Protein AF-A0A3C0X0M6-F1 (afdb_monomer)

Structure (mmCIF, N/CA/C/O backbone):
data_AF-A0A3C0X0M6-F1
#
_entry.id   AF-A0A3C0X0M6-F1
#
loop_
_atom_site.group_PDB
_atom_site.id
_atom_site.type_symbol
_atom_site.label_atom_id
_atom_site.label_alt_id
_atom_site.label_comp_id
_atom_site.label_asym_id
_atom_site.label_entity_id
_atom_site.label_seq_id
_atom_site.pdbx_PDB_ins_code
_atom_site.Cartn_x
_atom_site.Cartn_y
_atom_site.Cartn_z
_atom_site.occupancy
_atom_site.B_iso_or_equiv
_atom_site.auth_seq_id
_atom_site.auth_comp_id
_atom_site.auth_asym_id
_atom_site.auth_atom_id
_atom_site.pdbx_PDB_model_num
ATOM 1 N N . ASN A 1 1 ? 15.407 8.812 0.229 1.00 72.88 1 ASN A N 1
ATOM 2 C CA . ASN A 1 1 ? 14.890 10.163 -0.102 1.00 72.88 1 ASN A CA 1
ATOM 3 C C . ASN A 1 1 ? 13.885 9.995 -1.241 1.00 72.88 1 ASN A C 1
ATOM 5 O O . ASN A 1 1 ? 14.225 9.315 -2.196 1.00 72.88 1 ASN A O 1
ATOM 9 N N . THR A 1 2 ? 12.664 10.536 -1.151 1.00 74.12 2 THR A N 1
ATOM 10 C CA . THR A 1 2 ? 11.621 10.383 -2.191 1.00 74.12 2 THR A CA 1
ATOM 11 C C . THR A 1 2 ? 12.062 10.905 -3.561 1.00 74.12 2 THR A C 1
ATOM 13 O O . THR A 1 2 ? 11.792 10.258 -4.565 1.00 74.12 2 THR A O 1
ATOM 16 N N . ALA A 1 3 ? 12.787 12.026 -3.618 1.00 79.31 3 ALA A N 1
ATOM 17 C CA . ALA A 1 3 ? 13.284 12.573 -4.883 1.00 79.31 3 ALA A CA 1
ATOM 18 C C . ALA A 1 3 ? 14.328 11.650 -5.530 1.00 79.31 3 ALA A C 1
ATOM 20 O O . ALA A 1 3 ? 14.278 11.387 -6.725 1.00 79.31 3 ALA A O 1
ATOM 21 N N . ASP A 1 4 ? 15.229 11.099 -4.717 1.00 85.12 4 ASP A N 1
ATOM 22 C CA . ASP A 1 4 ? 16.199 10.091 -5.151 1.00 85.12 4 ASP A CA 1
ATOM 23 C C . ASP A 1 4 ? 15.507 8.799 -5.619 1.00 85.12 4 ASP A C 1
ATOM 25 O O . ASP A 1 4 ? 15.864 8.231 -6.653 1.00 85.12 4 ASP A O 1
ATOM 29 N N . PHE A 1 5 ? 14.440 8.386 -4.918 1.00 84.56 5 PHE A N 1
ATOM 30 C CA . PHE A 1 5 ? 13.612 7.263 -5.343 1.00 84.56 5 PHE A CA 1
ATOM 31 C C . PHE A 1 5 ? 13.073 7.481 -6.763 1.00 84.56 5 PHE A C 1
ATOM 33 O O . PHE A 1 5 ? 13.372 6.692 -7.662 1.00 84.56 5 PHE A O 1
ATOM 40 N N . LEU A 1 6 ? 12.351 8.589 -6.961 1.00 84.50 6 LEU A N 1
ATOM 41 C CA . LEU A 1 6 ? 11.717 8.959 -8.228 1.00 84.50 6 LEU A CA 1
ATOM 42 C C . LEU A 1 6 ? 12.731 9.081 -9.373 1.00 84.50 6 LEU A C 1
ATOM 44 O O . LEU A 1 6 ? 12.513 8.518 -10.444 1.00 84.50 6 LEU A O 1
ATOM 48 N N . ASN A 1 7 ? 13.867 9.740 -9.133 1.00 86.06 7 ASN A N 1
ATOM 49 C CA . ASN A 1 7 ? 14.910 9.921 -10.145 1.00 86.06 7 ASN A CA 1
ATOM 50 C C . ASN A 1 7 ? 15.568 8.593 -10.557 1.00 86.06 7 ASN A C 1
ATOM 52 O O . ASN A 1 7 ? 15.961 8.428 -11.710 1.00 86.06 7 ASN A O 1
ATOM 56 N N . GLY A 1 8 ? 15.675 7.632 -9.634 1.00 88.50 8 GLY A N 1
ATOM 57 C CA . GLY A 1 8 ? 16.316 6.341 -9.891 1.00 88.50 8 GLY A CA 1
ATOM 58 C C . GLY A 1 8 ? 15.400 5.243 -10.443 1.00 88.50 8 GLY A C 1
ATOM 59 O O . GLY A 1 8 ? 15.879 4.129 -10.646 1.00 88.50 8 GLY A O 1
ATOM 60 N N . ILE A 1 9 ? 14.098 5.480 -10.666 1.00 90.25 9 ILE A N 1
ATOM 61 C CA . ILE A 1 9 ? 13.152 4.417 -11.083 1.00 90.25 9 ILE A CA 1
ATOM 62 C C . ILE A 1 9 ? 13.597 3.712 -12.375 1.00 90.25 9 ILE A C 1
ATOM 64 O O . ILE A 1 9 ? 13.421 2.503 -12.510 1.00 90.25 9 ILE A O 1
ATOM 68 N N . HIS A 1 10 ? 14.207 4.434 -13.315 1.00 89.00 10 HIS A N 1
ATOM 69 C CA . HIS A 1 10 ? 14.589 3.882 -14.618 1.00 89.00 10 HIS A CA 1
ATOM 70 C C . HIS A 1 10 ? 15.896 3.076 -14.611 1.00 89.00 10 HIS A C 1
ATOM 72 O O . HIS A 1 10 ? 16.124 2.310 -15.544 1.00 89.00 10 HIS A O 1
ATOM 78 N N . SER A 1 11 ? 16.730 3.203 -13.574 1.00 89.31 11 SER A N 1
ATOM 79 C CA . SER A 1 11 ? 18.080 2.616 -13.538 1.00 89.31 11 SER A CA 1
ATOM 80 C C . SER A 1 11 ? 18.352 1.695 -12.346 1.00 89.31 11 SER A C 1
ATOM 82 O O . SER A 1 11 ? 19.282 0.895 -12.413 1.00 89.31 11 SER A O 1
ATOM 84 N N . ARG A 1 12 ? 17.547 1.752 -11.276 1.00 92.31 12 ARG A N 1
ATOM 85 C CA . ARG A 1 12 ? 17.742 0.910 -10.080 1.00 92.31 12 ARG A CA 1
ATOM 86 C C . ARG A 1 12 ? 17.414 -0.579 -10.311 1.00 92.31 12 ARG A C 1
ATOM 88 O O . ARG A 1 12 ? 16.666 -0.866 -11.253 1.00 92.31 12 ARG A O 1
ATOM 95 N N . PRO A 1 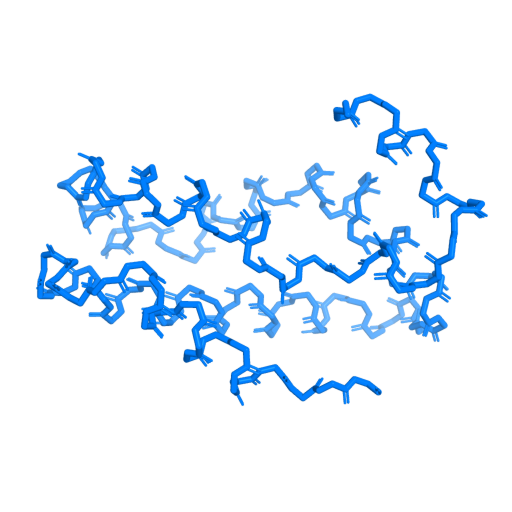13 ? 17.911 -1.510 -9.472 1.00 92.31 13 PRO A N 1
ATOM 96 C CA . PRO A 1 13 ? 17.535 -2.930 -9.501 1.00 92.31 13 PRO A CA 1
ATOM 97 C C . PRO A 1 13 ? 16.018 -3.159 -9.381 1.00 92.31 13 PRO A C 1
ATOM 99 O O . PRO A 1 13 ? 15.311 -2.349 -8.779 1.00 92.31 13 PRO A O 1
ATOM 102 N N . LEU A 1 14 ? 15.502 -4.253 -9.954 1.00 88.94 14 LEU A N 1
ATOM 103 C CA . LEU A 1 14 ? 14.057 -4.545 -9.944 1.00 88.94 14 LEU A CA 1
ATOM 104 C C . LEU A 1 14 ? 13.535 -4.815 -8.530 1.00 88.94 14 LEU A C 1
ATOM 106 O O . LEU A 1 14 ? 12.406 -4.456 -8.201 1.00 88.94 14 LEU A O 1
ATOM 110 N N . GLU A 1 15 ? 14.371 -5.401 -7.682 1.00 87.31 15 GLU A N 1
ATOM 111 C CA . GLU A 1 15 ? 14.069 -5.730 -6.291 1.00 87.31 15 GLU A CA 1
ATOM 112 C C . GLU A 1 15 ? 13.774 -4.464 -5.475 1.00 87.31 15 GLU A C 1
ATOM 114 O O . GLU A 1 15 ? 12.921 -4.477 -4.591 1.00 87.31 15 GLU A O 1
ATOM 119 N N . GLU A 1 16 ? 14.419 -3.347 -5.824 1.00 87.19 16 GLU A N 1
ATOM 120 C CA . GLU A 1 16 ? 14.190 -2.038 -5.205 1.00 87.19 16 GLU A CA 1
ATOM 121 C C . GLU A 1 16 ? 12.938 -1.319 -5.733 1.00 87.19 16 GLU A C 1
ATOM 123 O O . GLU A 1 16 ? 12.547 -0.284 -5.191 1.00 87.19 16 GLU A O 1
ATOM 128 N N . LEU A 1 17 ? 12.311 -1.826 -6.800 1.00 88.81 17 LEU A N 1
ATOM 129 C CA . LEU A 1 17 ? 11.056 -1.295 -7.345 1.00 88.81 17 LEU A CA 1
ATOM 130 C C . LEU A 1 17 ? 9.823 -2.001 -6.773 1.00 88.81 17 LEU A C 1
ATOM 132 O O . LEU A 1 17 ? 8.692 -1.611 -7.073 1.00 88.81 17 LEU A O 1
ATOM 136 N N . TYR A 1 18 ? 10.018 -3.032 -5.950 1.00 86.44 18 TYR A N 1
ATOM 137 C CA . TYR A 1 18 ? 8.924 -3.716 -5.282 1.00 86.44 18 TYR A CA 1
ATOM 138 C C . TYR A 1 18 ? 8.429 -2.879 -4.094 1.00 86.44 18 TYR A C 1
ATOM 140 O O . TYR A 1 18 ? 9.116 -2.731 -3.090 1.00 86.44 18 TYR A O 1
ATOM 148 N N . LEU A 1 19 ? 7.222 -2.317 -4.215 1.00 84.50 19 LEU A N 1
ATOM 149 C CA . LEU A 1 19 ? 6.666 -1.375 -3.230 1.00 84.50 19 LEU A CA 1
ATOM 150 C C . LEU A 1 19 ? 5.876 -2.045 -2.097 1.00 84.50 19 LEU A C 1
ATOM 152 O O . LEU A 1 19 ? 5.570 -1.406 -1.093 1.00 84.50 19 LEU A O 1
ATOM 156 N N . VAL A 1 20 ? 5.520 -3.324 -2.240 1.00 86.69 20 VAL A N 1
ATOM 157 C CA . VAL A 1 20 ? 4.721 -4.067 -1.248 1.00 86.69 20 VAL A CA 1
ATOM 158 C C . VAL A 1 20 ? 5.643 -4.643 -0.170 1.00 86.69 20 VAL A C 1
ATOM 160 O O . VAL A 1 20 ? 5.740 -5.856 0.034 1.00 86.69 20 VAL A O 1
ATOM 163 N N . THR A 1 21 ? 6.366 -3.756 0.511 1.00 87.44 21 THR A N 1
ATOM 164 C CA . THR A 1 21 ? 7.319 -4.106 1.569 1.00 87.44 21 THR A CA 1
ATOM 165 C C . THR A 1 21 ? 6.963 -3.419 2.886 1.00 87.44 21 THR A C 1
ATOM 167 O O . THR A 1 21 ? 6.262 -2.400 2.887 1.00 87.44 21 THR A O 1
ATOM 170 N N . PRO A 1 22 ? 7.425 -3.951 4.033 1.00 88.44 22 PRO A N 1
ATOM 171 C CA . PRO A 1 22 ? 7.188 -3.322 5.327 1.00 88.44 22 PRO A CA 1
ATOM 172 C C . PRO A 1 22 ? 7.655 -1.863 5.394 1.00 88.44 22 PRO A C 1
ATOM 174 O O . PRO A 1 22 ? 6.989 -1.048 6.028 1.00 88.44 22 PRO A O 1
ATOM 177 N N . GLU A 1 23 ? 8.754 -1.517 4.725 1.00 89.00 23 GLU A N 1
ATOM 178 C CA . GLU A 1 23 ? 9.360 -0.179 4.745 1.00 89.00 23 GLU A CA 1
ATOM 179 C C . GLU A 1 23 ? 8.420 0.887 4.172 1.00 89.00 23 GLU A C 1
ATOM 181 O O . GLU A 1 23 ? 8.356 1.999 4.696 1.00 89.00 23 GLU A O 1
ATOM 186 N N . TYR A 1 24 ? 7.652 0.538 3.137 1.00 85.00 24 TYR A N 1
ATOM 187 C CA . TYR A 1 24 ? 6.664 1.428 2.527 1.00 85.00 24 TYR A CA 1
ATOM 188 C C . TYR A 1 24 ? 5.288 1.314 3.189 1.00 85.00 24 TYR A C 1
ATOM 190 O O . TYR A 1 24 ? 4.620 2.324 3.419 1.00 85.00 24 TYR A O 1
ATOM 198 N N . LEU A 1 25 ? 4.854 0.095 3.524 1.00 89.94 25 LEU A N 1
ATOM 199 C CA . LEU A 1 25 ? 3.502 -0.145 4.034 1.00 89.94 25 LEU A CA 1
ATOM 200 C C . LEU A 1 25 ? 3.332 0.281 5.493 1.00 89.94 25 LEU A C 1
ATOM 202 O O . LEU A 1 25 ?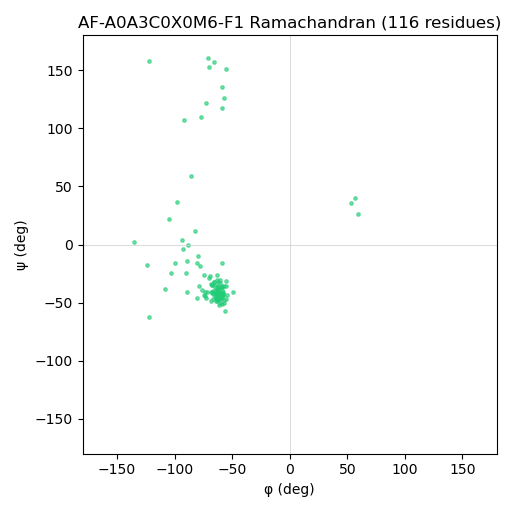 2.295 0.836 5.845 1.00 89.94 25 LEU A O 1
ATOM 206 N N . LYS A 1 26 ? 4.332 0.062 6.353 1.00 93.19 26 LYS A N 1
ATOM 207 C CA . LYS A 1 26 ? 4.236 0.378 7.786 1.00 93.19 26 LYS A CA 1
ATOM 208 C C . LYS A 1 26 ? 3.939 1.854 8.076 1.00 93.19 26 LYS A C 1
ATOM 210 O O . LYS A 1 26 ? 2.988 2.102 8.818 1.00 93.19 26 LYS A O 1
ATOM 215 N N . PRO A 1 27 ? 4.671 2.844 7.523 1.00 91.19 27 PRO A N 1
ATOM 216 C CA . PRO A 1 27 ? 4.348 4.249 7.772 1.00 91.19 27 PRO A CA 1
ATOM 217 C C . PRO A 1 27 ? 2.952 4.619 7.252 1.00 91.19 27 PRO A C 1
ATOM 219 O O . PRO A 1 27 ? 2.224 5.342 7.927 1.00 91.19 27 PRO A O 1
ATOM 222 N N . TYR A 1 28 ? 2.541 4.073 6.104 1.00 88.44 28 TYR A N 1
ATOM 223 C CA . TYR A 1 28 ? 1.219 4.324 5.531 1.00 88.44 28 TYR A CA 1
ATOM 224 C C . TYR A 1 28 ? 0.078 3.750 6.387 1.00 88.44 28 TYR A C 1
ATOM 226 O O . TYR A 1 28 ? -0.888 4.449 6.693 1.00 88.44 28 TYR A O 1
ATOM 234 N N . LEU A 1 29 ? 0.199 2.499 6.834 1.00 92.88 29 LEU A N 1
ATOM 235 C CA . LEU A 1 29 ? -0.803 1.856 7.687 1.00 92.88 29 LEU A CA 1
ATOM 236 C C . LEU A 1 29 ? -0.875 2.501 9.075 1.00 92.88 29 LEU A C 1
ATOM 238 O 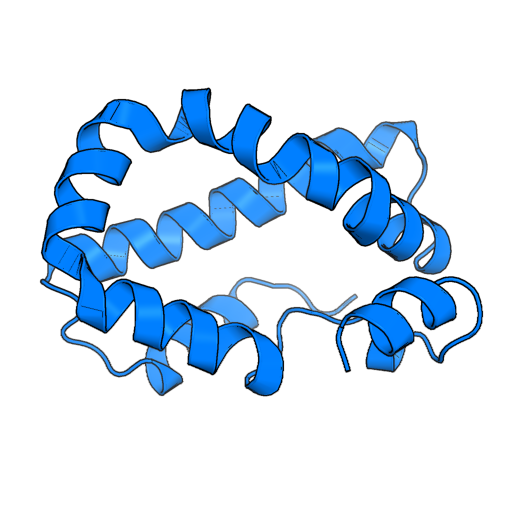O . LEU A 1 29 ? -1.966 2.637 9.626 1.00 92.88 29 LEU A O 1
ATOM 242 N N . ASN A 1 30 ? 0.257 2.953 9.622 1.00 93.94 30 ASN A N 1
ATOM 243 C CA . ASN A 1 30 ? 0.274 3.714 10.872 1.00 93.94 30 ASN A CA 1
ATOM 244 C C . ASN A 1 30 ? -0.456 5.052 10.728 1.00 93.94 30 ASN A C 1
ATOM 246 O O . ASN A 1 30 ? -1.257 5.389 11.597 1.00 93.94 30 ASN A O 1
ATOM 250 N N . TYR A 1 31 ? -0.253 5.762 9.615 1.00 90.62 31 TYR A N 1
ATOM 251 C CA . TYR A 1 31 ? -0.988 6.991 9.315 1.00 90.62 31 TYR A CA 1
ATOM 252 C C . TYR A 1 31 ? -2.504 6.745 9.228 1.00 90.62 31 TYR A C 1
ATOM 254 O O . TYR A 1 31 ? -3.294 7.475 9.827 1.00 90.62 31 TYR A O 1
ATOM 262 N N . ILE A 1 32 ? -2.928 5.671 8.550 1.00 90.12 32 ILE A N 1
ATOM 263 C CA . ILE A 1 32 ? -4.346 5.279 8.509 1.00 90.12 32 ILE A CA 1
ATOM 264 C C . ILE A 1 32 ? -4.870 4.998 9.920 1.00 90.12 32 ILE A C 1
ATOM 266 O O . ILE A 1 32 ? -5.929 5.504 10.283 1.00 90.12 32 ILE A O 1
ATOM 270 N N . LYS A 1 33 ? -4.138 4.228 10.731 1.00 93.69 33 LYS A N 1
ATOM 271 C CA . LYS A 1 33 ? -4.542 3.874 12.100 1.00 93.69 33 LYS A CA 1
ATOM 272 C C . LYS A 1 33 ? -4.668 5.099 13.011 1.00 93.69 33 LYS A C 1
ATOM 274 O O . LYS A 1 33 ? -5.612 5.190 13.805 1.00 93.69 33 LYS A O 1
ATOM 279 N N . GLU A 1 34 ? -3.746 6.049 12.882 1.00 94.62 34 GLU A N 1
ATOM 280 C CA . GLU A 1 34 ? -3.763 7.324 13.602 1.00 94.62 34 GLU A CA 1
ATOM 281 C C . GLU A 1 34 ? -4.994 8.164 13.224 1.00 94.62 34 GLU A C 1
ATOM 283 O O . GLU A 1 34 ? -5.678 8.699 14.099 1.00 94.62 34 GLU A O 1
ATOM 288 N N . HIS A 1 35 ? -5.356 8.187 11.937 1.00 90.38 35 HIS A N 1
ATOM 289 C CA . HIS A 1 35 ? -6.468 8.982 11.402 1.00 90.38 35 HIS A CA 1
ATOM 290 C C . HIS A 1 35 ? -7.729 8.168 11.062 1.00 90.38 35 HIS A C 1
ATOM 292 O O . HIS A 1 35 ? -8.589 8.619 10.298 1.00 90.38 35 HIS A O 1
ATOM 298 N N . ARG A 1 36 ? -7.889 6.983 11.656 1.00 90.00 36 ARG A N 1
ATOM 299 C CA . ARG A 1 36 ? -8.883 5.971 11.250 1.00 90.00 36 ARG A CA 1
ATOM 300 C C . ARG A 1 36 ? -10.328 6.456 11.201 1.00 90.00 36 ARG A C 1
ATOM 302 O O . ARG A 1 36 ? -11.082 6.017 10.346 1.00 90.00 36 ARG A O 1
ATOM 309 N N . ARG A 1 37 ? -10.719 7.410 12.053 1.00 86.88 37 ARG A N 1
ATOM 310 C CA . ARG A 1 37 ? -12.078 7.987 12.046 1.00 86.88 37 ARG A CA 1
ATOM 311 C C . ARG A 1 37 ? -12.386 8.745 10.753 1.00 86.88 37 ARG A C 1
ATOM 313 O O . ARG A 1 37 ? -13.493 8.632 10.243 1.00 86.88 37 ARG A O 1
ATOM 320 N N . VAL A 1 38 ? -11.408 9.485 10.225 1.00 82.94 38 VAL A N 1
ATOM 321 C CA . VAL A 1 38 ? -11.527 10.219 8.952 1.00 82.94 3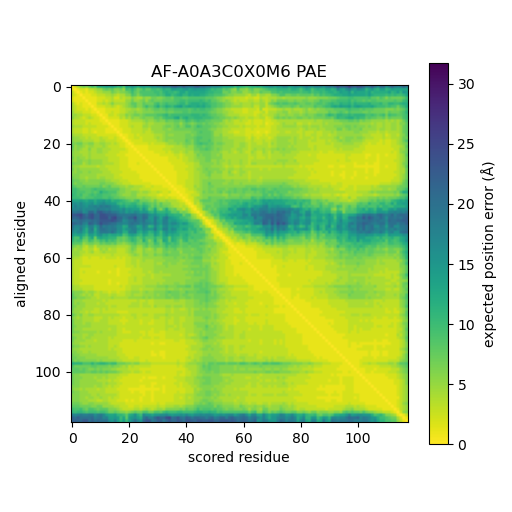8 VAL A CA 1
ATOM 322 C C . VAL A 1 38 ? -11.526 9.243 7.779 1.00 82.94 38 VAL A C 1
ATOM 324 O O . VAL A 1 38 ? -12.301 9.390 6.835 1.00 82.94 38 VAL A O 1
ATOM 327 N N . PHE A 1 39 ? -10.679 8.215 7.849 1.00 81.06 39 PHE A N 1
ATOM 328 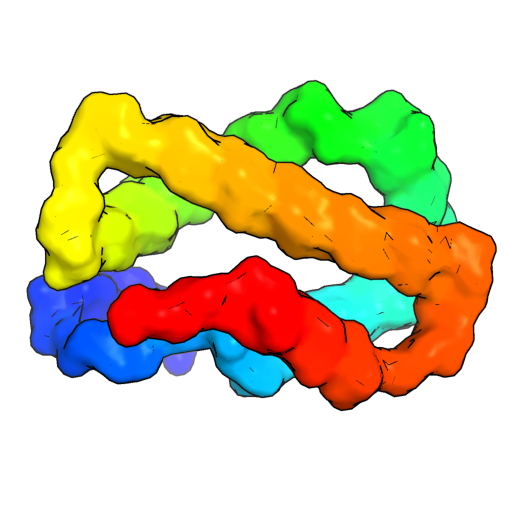C CA . PHE A 1 39 ? -10.618 7.187 6.815 1.00 81.06 39 PHE A CA 1
ATOM 329 C C . PHE A 1 39 ? -11.885 6.334 6.769 1.00 81.06 39 PHE A C 1
ATOM 331 O O . PHE A 1 39 ? -12.386 6.088 5.679 1.00 81.06 39 PHE A O 1
ATOM 338 N N . LYS A 1 40 ? -12.451 5.951 7.917 1.00 81.12 40 LYS A N 1
ATOM 339 C CA . LYS A 1 40 ? -13.686 5.163 7.994 1.00 81.12 40 LYS A CA 1
ATOM 340 C C . LYS A 1 40 ? -14.842 5.856 7.271 1.00 81.12 40 LYS A C 1
ATOM 342 O O . LYS A 1 40 ? -15.429 5.266 6.373 1.00 81.12 40 LYS A O 1
ATOM 347 N N . THR A 1 41 ? -15.087 7.135 7.558 1.00 75.06 41 THR A N 1
ATOM 348 C CA . THR A 1 41 ? -16.157 7.900 6.893 1.00 75.06 41 THR A CA 1
ATOM 349 C C . THR A 1 41 ? -15.894 8.106 5.399 1.00 75.06 41 THR A C 1
ATOM 351 O O . THR A 1 41 ? -16.809 8.005 4.585 1.00 75.06 41 THR A O 1
ATOM 354 N N . THR A 1 42 ? -14.639 8.362 5.018 1.00 70.06 42 THR A N 1
ATOM 355 C CA . THR A 1 42 ? -14.265 8.644 3.622 1.00 70.06 42 THR A CA 1
ATOM 356 C C . THR A 1 42 ? -14.294 7.389 2.750 1.00 70.06 42 THR A C 1
ATOM 358 O O . THR A 1 42 ? -14.763 7.445 1.615 1.00 70.06 42 THR A O 1
ATOM 361 N N . VAL A 1 43 ? -13.814 6.254 3.259 1.00 69.62 43 VAL A N 1
ATOM 362 C CA . VAL A 1 43 ? -13.807 4.976 2.534 1.00 69.62 43 VAL A CA 1
ATOM 363 C C . VAL A 1 43 ? -15.234 4.453 2.359 1.00 69.62 43 VAL A C 1
ATOM 365 O O . VAL A 1 43 ? -15.583 4.041 1.254 1.00 69.62 43 VAL A O 1
ATOM 368 N N . GLU A 1 44 ? -16.083 4.567 3.387 1.00 65.75 44 GLU A N 1
ATOM 369 C CA . GLU A 1 44 ? -17.504 4.194 3.316 1.00 65.75 44 GLU A CA 1
ATOM 370 C C . GLU A 1 44 ? -18.300 5.049 2.305 1.00 65.75 44 GLU A C 1
ATOM 372 O O . GLU A 1 44 ? -19.244 4.547 1.698 1.00 65.75 44 GLU A 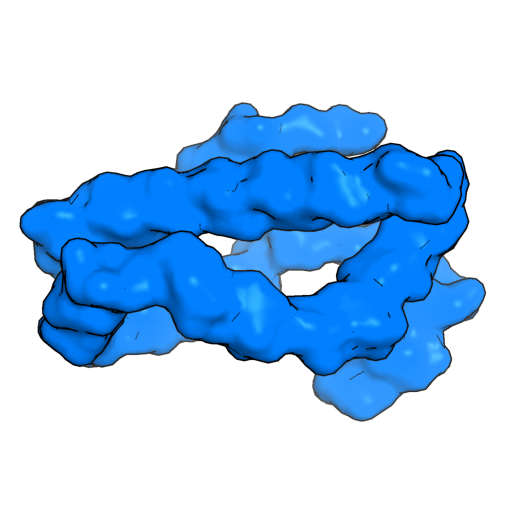O 1
ATOM 377 N N . GLN A 1 45 ? -17.920 6.317 2.080 1.00 59.50 45 GLN A N 1
ATOM 378 C CA . GLN A 1 45 ? -18.665 7.245 1.208 1.00 59.50 45 GLN A CA 1
ATOM 379 C C . GLN A 1 45 ? -18.060 7.486 -0.185 1.00 59.50 45 GLN A C 1
ATOM 381 O O . GLN A 1 45 ? -18.786 7.892 -1.092 1.00 59.50 45 GLN A O 1
ATOM 386 N N . ALA A 1 46 ? -16.753 7.300 -0.382 1.00 57.75 46 ALA A N 1
ATOM 387 C CA . ALA A 1 46 ? -16.054 7.792 -1.578 1.00 57.75 46 ALA A CA 1
ATOM 388 C C . ALA A 1 46 ? -15.077 6.791 -2.222 1.00 57.75 46 ALA A C 1
ATOM 390 O O . ALA A 1 46 ? -14.424 7.142 -3.212 1.00 57.75 46 ALA A O 1
ATOM 391 N N . GLY A 1 47 ? -14.978 5.569 -1.684 1.00 57.69 47 GLY A N 1
ATOM 392 C CA . GLY A 1 47 ? -13.842 4.653 -1.865 1.00 57.69 47 GLY A CA 1
ATOM 393 C C . GLY A 1 47 ? -13.480 4.232 -3.295 1.00 57.69 47 GLY A C 1
ATOM 394 O O . GLY A 1 47 ? -12.373 3.766 -3.515 1.00 57.69 47 GLY A O 1
ATOM 395 N N . VAL A 1 48 ? -14.348 4.416 -4.293 1.00 52.56 48 VAL A N 1
ATOM 396 C CA . VAL A 1 48 ? -14.018 4.051 -5.687 1.00 52.56 48 VAL A CA 1
ATOM 397 C C . VAL A 1 48 ? -13.789 5.279 -6.573 1.00 52.56 48 VAL A C 1
ATOM 399 O O . VAL A 1 48 ? -12.877 5.282 -7.397 1.00 52.56 48 VAL A O 1
ATOM 402 N N . LEU A 1 49 ? -14.569 6.354 -6.395 1.00 50.28 49 LEU A N 1
ATOM 403 C CA . LEU A 1 49 ? -14.562 7.485 -7.333 1.00 50.28 49 LEU A CA 1
ATOM 404 C C . LEU A 1 49 ? -13.389 8.454 -7.108 1.00 50.28 49 LEU A C 1
ATOM 406 O O . LEU A 1 49 ? -12.706 8.809 -8.063 1.00 50.28 49 LEU A O 1
ATOM 410 N N . LYS A 1 50 ? -13.114 8.852 -5.856 1.00 57.84 50 LYS A N 1
ATOM 411 C CA . LYS A 1 50 ? -12.030 9.813 -5.544 1.00 57.84 50 LYS A CA 1
ATOM 412 C C . LYS A 1 50 ? -10.637 9.182 -5.568 1.00 57.84 50 LYS A C 1
ATOM 414 O O . LYS A 1 50 ? -9.634 9.882 -5.664 1.00 57.84 50 LYS A O 1
ATOM 419 N N . MET A 1 51 ? -10.566 7.855 -5.479 1.00 59.00 51 MET A N 1
ATOM 420 C CA . MET A 1 51 ? -9.294 7.137 -5.412 1.00 59.00 51 MET A CA 1
ATOM 421 C C . MET A 1 51 ? -8.641 7.016 -6.790 1.00 59.00 51 MET A C 1
ATOM 423 O O . MET A 1 51 ? -7.432 7.191 -6.896 1.00 59.00 51 MET A O 1
ATOM 427 N N . ASN A 1 52 ? -9.424 6.848 -7.860 1.00 58.94 52 ASN A N 1
ATOM 428 C CA . ASN A 1 52 ? -8.889 6.892 -9.226 1.00 58.94 52 ASN A CA 1
ATOM 429 C C . ASN A 1 52 ? -8.209 8.236 -9.548 1.00 58.94 52 ASN A C 1
ATOM 431 O O . ASN A 1 52 ? -7.176 8.248 -10.214 1.00 58.94 52 ASN A O 1
ATOM 435 N N . GLU A 1 53 ? -8.740 9.353 -9.040 1.00 63.50 53 GLU A N 1
ATOM 436 C CA . GLU A 1 53 ? -8.093 10.667 -9.165 1.00 63.50 53 GLU A CA 1
ATOM 437 C C . GLU A 1 53 ? -6.856 10.793 -8.270 1.00 63.50 53 GLU A C 1
ATOM 439 O O . GLU A 1 53 ? -5.803 11.215 -8.751 1.00 63.50 53 GLU A O 1
ATOM 444 N N . ALA A 1 54 ? -6.944 10.378 -7.000 1.00 65.88 54 ALA A N 1
ATOM 445 C CA . ALA A 1 54 ? -5.841 10.486 -6.039 1.00 65.88 54 ALA A CA 1
ATOM 446 C C . ALA A 1 54 ? -4.584 9.702 -6.461 1.00 65.88 54 ALA A C 1
ATOM 448 O O . ALA A 1 54 ? -3.465 10.111 -6.153 1.00 65.88 54 ALA A O 1
ATOM 449 N N . TYR A 1 55 ? -4.752 8.597 -7.192 1.00 71.75 55 TYR A N 1
ATOM 450 C CA . TYR A 1 55 ? -3.637 7.798 -7.706 1.00 71.75 55 TYR A CA 1
ATOM 451 C C . TYR A 1 55 ? -3.212 8.174 -9.127 1.00 71.75 55 TYR A C 1
ATOM 453 O O . TYR A 1 55 ? -2.319 7.525 -9.663 1.00 71.75 55 TYR A O 1
ATOM 461 N N . SER A 1 56 ? -3.796 9.200 -9.752 1.00 75.75 56 SER A N 1
ATOM 462 C CA . SER A 1 56 ? -3.468 9.566 -11.139 1.00 75.75 56 SER A CA 1
ATOM 463 C C . SER A 1 56 ? -2.000 9.989 -11.309 1.00 75.75 56 SER A C 1
ATOM 465 O O . SER A 1 56 ? -1.302 9.451 -12.174 1.00 75.75 56 SER A O 1
ATOM 467 N N . ASP A 1 57 ? -1.495 10.862 -10.434 1.00 79.38 57 ASP A N 1
ATOM 468 C CA . ASP A 1 57 ? -0.093 11.296 -10.440 1.00 79.38 57 ASP A CA 1
ATOM 469 C C . ASP A 1 57 ? 0.858 10.151 -10.086 1.00 79.38 57 ASP A C 1
ATOM 471 O O . ASP A 1 57 ? 1.873 9.945 -10.754 1.00 79.38 57 ASP A O 1
ATOM 475 N N . LEU A 1 58 ? 0.504 9.337 -9.087 1.00 82.12 58 LEU A N 1
ATOM 476 C CA . LEU A 1 58 ? 1.279 8.146 -8.736 1.00 82.12 58 LEU A CA 1
ATOM 477 C C . LEU A 1 58 ? 1.314 7.142 -9.893 1.00 82.12 58 LEU A C 1
ATOM 479 O O . LEU A 1 58 ? 2.360 6.567 -10.183 1.00 82.12 58 LEU A O 1
ATOM 483 N N . ASN A 1 59 ? 0.208 6.970 -10.613 1.00 82.62 59 ASN A N 1
ATOM 484 C CA . ASN A 1 59 ? 0.152 6.108 -11.783 1.00 82.62 59 ASN A CA 1
ATOM 485 C C . ASN A 1 59 ? 1.079 6.606 -12.894 1.00 82.62 59 ASN A C 1
ATOM 487 O O . ASN A 1 59 ? 1.816 5.814 -13.480 1.00 82.62 59 ASN A O 1
ATOM 491 N N . LYS A 1 60 ? 1.088 7.917 -13.147 1.00 84.94 60 LYS A N 1
ATOM 492 C CA . LYS A 1 60 ? 1.923 8.525 -14.184 1.00 84.94 60 LYS A CA 1
ATOM 493 C C . LYS A 1 60 ? 3.414 8.467 -13.850 1.00 84.94 60 LYS A C 1
ATOM 495 O O . LYS A 1 60 ? 4.203 8.081 -14.709 1.00 84.94 60 LYS A O 1
ATOM 500 N N . TYR A 1 61 ? 3.797 8.861 -12.637 1.00 86.88 61 TYR A N 1
ATOM 501 C CA . TYR A 1 61 ? 5.203 9.093 -12.288 1.00 86.88 61 TYR A CA 1
ATOM 502 C C . TYR A 1 61 ? 5.865 7.938 -11.530 1.00 86.88 61 TYR A C 1
ATOM 504 O O . TYR A 1 61 ? 7.089 7.890 -11.467 1.00 86.88 61 TYR A O 1
ATOM 512 N N . VAL A 1 62 ? 5.089 7.007 -10.967 1.00 88.56 62 VAL A N 1
ATOM 513 C CA . VAL A 1 62 ? 5.619 5.905 -10.147 1.00 88.56 62 VAL A CA 1
ATOM 514 C C . VAL A 1 62 ? 5.222 4.554 -10.725 1.00 88.56 62 VAL A C 1
ATOM 516 O O . VAL A 1 62 ? 6.085 3.784 -11.143 1.00 88.56 62 VAL A O 1
ATOM 519 N N . PHE A 1 63 ? 3.925 4.257 -10.804 1.00 88.38 63 PHE A N 1
ATOM 520 C CA . PHE A 1 63 ? 3.478 2.899 -11.105 1.00 88.38 63 PHE A CA 1
ATOM 521 C C . PHE A 1 63 ? 3.678 2.498 -12.567 1.00 88.38 63 PHE A C 1
ATOM 523 O O . PHE A 1 63 ? 4.178 1.404 -12.818 1.00 88.38 63 PHE A O 1
ATOM 530 N N . SER A 1 64 ? 3.353 3.359 -13.538 1.00 89.69 64 SER A N 1
ATOM 531 C CA . SER A 1 64 ? 3.573 3.037 -14.955 1.00 89.69 64 SER A CA 1
ATOM 532 C C . SER A 1 64 ? 5.062 2.826 -15.283 1.00 89.69 64 SER A C 1
ATOM 534 O O . SER A 1 64 ? 5.368 1.809 -15.907 1.00 89.69 64 SER A O 1
ATOM 536 N N . PRO A 1 65 ? 5.999 3.690 -14.833 1.00 91.94 65 PRO A N 1
ATOM 537 C CA . PRO A 1 65 ? 7.434 3.437 -14.980 1.00 91.94 65 PRO A CA 1
ATOM 538 C C . PRO A 1 65 ? 7.907 2.131 -14.323 1.00 91.94 65 PRO A C 1
ATOM 540 O O . PRO A 1 65 ? 8.688 1.394 -14.920 1.00 91.94 65 PRO A O 1
ATOM 543 N N . ILE A 1 66 ? 7.409 1.796 -13.127 1.00 92.19 66 ILE A N 1
ATOM 544 C CA . ILE A 1 66 ? 7.726 0.520 -12.462 1.00 92.19 66 ILE A CA 1
ATOM 545 C C . ILE A 1 66 ? 7.215 -0.666 -13.291 1.00 92.19 66 ILE A C 1
ATOM 547 O O . ILE A 1 66 ? 7.963 -1.596 -13.579 1.00 92.19 66 ILE A O 1
ATOM 551 N N . MET A 1 67 ? 5.957 -0.625 -13.729 1.00 91.56 67 MET A N 1
ATOM 552 C CA . MET A 1 67 ? 5.353 -1.670 -14.559 1.00 91.56 67 MET A CA 1
ATOM 553 C C . MET A 1 67 ? 6.094 -1.875 -15.879 1.00 91.56 67 MET A C 1
ATOM 555 O O . MET A 1 67 ? 6.232 -3.005 -16.342 1.00 91.56 67 MET A O 1
ATOM 559 N N . GLU A 1 68 ? 6.603 -0.799 -16.471 1.00 92.75 68 GLU A N 1
ATOM 560 C CA . GLU A 1 68 ? 7.461 -0.870 -17.648 1.00 92.75 68 GLU A CA 1
ATOM 561 C C . GLU A 1 68 ? 8.762 -1.625 -17.374 1.00 92.75 68 GLU A C 1
ATOM 563 O O . G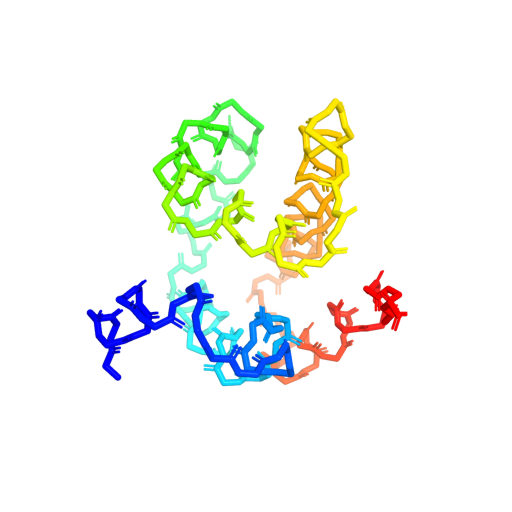LU A 1 68 ? 9.111 -2.516 -18.146 1.00 92.75 68 GLU A O 1
ATOM 568 N N . ARG A 1 69 ? 9.429 -1.351 -16.244 1.00 94.19 69 ARG A N 1
ATOM 569 C CA . ARG A 1 69 ? 10.629 -2.090 -15.811 1.00 94.19 69 ARG A CA 1
ATOM 570 C C . ARG A 1 69 ? 10.346 -3.583 -15.594 1.00 94.19 69 ARG A C 1
ATOM 572 O O . ARG A 1 69 ? 11.205 -4.405 -15.895 1.00 94.19 69 ARG A O 1
ATOM 579 N N . PHE A 1 70 ? 9.140 -3.935 -15.144 1.00 91.06 70 PHE A N 1
ATOM 580 C CA . PHE A 1 70 ? 8.663 -5.320 -15.019 1.00 91.06 70 PHE A CA 1
ATOM 581 C C . PHE A 1 70 ? 8.115 -5.921 -16.331 1.00 91.06 70 PHE A C 1
ATOM 583 O O . PHE A 1 70 ? 7.507 -6.989 -16.311 1.00 91.06 70 PHE A O 1
ATOM 590 N N . ASN A 1 71 ? 8.323 -5.270 -17.483 1.00 92.31 71 ASN A N 1
ATOM 591 C CA . ASN A 1 71 ? 7.868 -5.724 -18.805 1.00 92.31 71 ASN A CA 1
ATOM 592 C C . ASN A 1 71 ? 6.343 -5.909 -18.929 1.00 92.31 71 ASN A C 1
ATOM 594 O O . ASN A 1 71 ? 5.854 -6.673 -19.768 1.00 92.31 71 ASN A O 1
ATOM 598 N N . VAL A 1 72 ? 5.561 -5.181 -18.130 1.00 92.19 72 VAL A N 1
ATOM 599 C CA . VAL A 1 72 ? 4.103 -5.176 -18.248 1.00 92.19 72 VAL A CA 1
ATOM 600 C C . VAL A 1 72 ? 3.700 -4.394 -19.496 1.00 92.19 72 VAL A C 1
ATOM 602 O O . VAL A 1 72 ? 3.975 -3.192 -19.634 1.00 92.19 72 VAL A O 1
ATOM 605 N N . LYS A 1 73 ? 2.985 -5.076 -20.394 1.00 92.75 73 LYS A N 1
ATOM 606 C CA . LYS A 1 73 ? 2.468 -4.484 -21.630 1.00 92.75 73 LYS A CA 1
ATOM 607 C C . LYS A 1 73 ? 1.543 -3.291 -21.338 1.00 92.75 73 LYS A C 1
ATOM 609 O O . LYS A 1 73 ? 0.693 -3.420 -20.450 1.00 92.75 73 LYS A O 1
ATOM 614 N N . PRO A 1 74 ? 1.665 -2.155 -22.053 1.00 90.62 74 PRO A N 1
ATOM 615 C CA . PRO A 1 74 ? 0.862 -0.952 -21.810 1.00 90.62 74 PRO A CA 1
ATOM 616 C C . PRO A 1 74 ? -0.648 -1.201 -21.710 1.00 90.62 74 PRO A C 1
ATOM 618 O O . PRO A 1 74 ? -1.299 -0.676 -20.806 1.00 90.62 74 PRO A O 1
ATOM 621 N N . GLU A 1 75 ? -1.196 -2.059 -22.571 1.00 91.94 75 GLU A N 1
ATOM 622 C CA . GLU A 1 75 ? -2.615 -2.426 -22.604 1.00 91.94 75 GLU A CA 1
ATOM 623 C C . GLU A 1 75 ? -3.100 -3.129 -21.324 1.00 91.94 75 GLU A C 1
ATOM 625 O O . GLU A 1 75 ? -4.269 -3.005 -20.950 1.00 91.94 75 GLU A O 1
ATOM 630 N N . ASN A 1 76 ? -2.195 -3.801 -20.607 1.00 91.06 76 ASN A N 1
ATOM 631 C CA . ASN A 1 76 ? -2.500 -4.527 -19.377 1.00 91.06 76 ASN A CA 1
ATOM 632 C C . ASN A 1 76 ? -2.360 -3.649 -18.125 1.00 91.06 76 ASN A C 1
ATOM 634 O O . ASN A 1 76 ? -3.013 -3.923 -17.115 1.00 91.06 76 ASN A O 1
ATOM 638 N N . ARG A 1 77 ? -1.547 -2.579 -18.176 1.00 88.12 77 ARG A N 1
ATOM 639 C CA . ARG A 1 77 ? -1.189 -1.756 -17.001 1.00 88.12 77 ARG A CA 1
ATOM 640 C C . ARG A 1 77 ? -2.415 -1.224 -16.263 1.00 88.12 77 ARG A C 1
ATOM 642 O O . ARG A 1 77 ? -2.476 -1.324 -15.043 1.00 88.12 77 ARG A O 1
ATOM 649 N N . ARG A 1 78 ? -3.430 -0.733 -16.990 1.00 85.81 78 ARG A N 1
ATOM 650 C CA . ARG A 1 78 ? -4.661 -0.193 -16.376 1.00 85.81 78 ARG A CA 1
ATOM 651 C C . ARG A 1 78 ? -5.424 -1.233 -15.551 1.00 85.81 78 ARG A C 1
ATOM 653 O O . ARG A 1 78 ? -5.934 -0.915 -14.482 1.00 85.81 78 ARG A O 1
ATOM 660 N N . TYR A 1 79 ? -5.489 -2.470 -16.040 1.00 87.56 79 TYR A N 1
ATOM 661 C CA . TYR A 1 79 ? -6.224 -3.552 -15.390 1.00 87.56 79 TYR A CA 1
ATOM 662 C C . TYR A 1 79 ? -5.474 -4.047 -14.160 1.00 8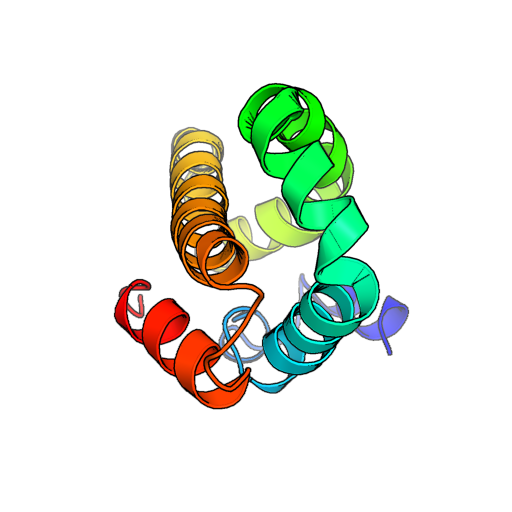7.56 79 TYR A C 1
ATOM 664 O O . TYR A 1 79 ? -6.064 -4.203 -13.095 1.00 87.56 79 TYR A O 1
ATOM 672 N N . ILE A 1 80 ? -4.158 -4.214 -14.295 1.00 87.88 80 ILE A N 1
ATOM 673 C CA . ILE A 1 80 ? -3.276 -4.621 -13.202 1.00 87.88 80 ILE A CA 1
ATOM 674 C C . ILE A 1 80 ? -3.287 -3.564 -12.088 1.00 87.88 80 ILE A C 1
ATOM 676 O O . ILE A 1 80 ? -3.450 -3.910 -10.920 1.00 87.88 80 ILE A O 1
ATOM 680 N N . MET A 1 81 ? -3.204 -2.275 -12.434 1.00 84.31 81 MET A N 1
ATOM 681 C CA . MET A 1 81 ? -3.315 -1.185 -11.458 1.00 84.31 81 MET A CA 1
ATOM 682 C C . MET A 1 81 ? -4.659 -1.177 -10.738 1.00 84.31 81 MET A C 1
ATOM 684 O O . MET A 1 81 ? -4.697 -1.053 -9.515 1.00 84.31 81 MET A O 1
ATOM 688 N N . SER A 1 82 ? -5.756 -1.332 -11.482 1.00 83.88 82 SER A N 1
ATOM 689 C CA . SER A 1 82 ? -7.092 -1.395 -10.889 1.00 83.88 82 SER A CA 1
ATOM 690 C C . SER A 1 82 ? -7.213 -2.567 -9.913 1.00 83.88 82 SER A C 1
ATOM 692 O O . SER A 1 82 ? -7.723 -2.376 -8.810 1.00 83.88 82 SER A O 1
ATOM 694 N N . PHE A 1 83 ? -6.679 -3.741 -10.266 1.00 86.31 83 PHE A N 1
ATOM 695 C CA . PHE A 1 83 ? -6.659 -4.912 -9.393 1.00 86.31 83 PHE A CA 1
ATOM 696 C C . PHE A 1 83 ? -5.867 -4.660 -8.104 1.00 86.31 83 PHE A C 1
ATOM 698 O O . PHE A 1 83 ? -6.410 -4.851 -7.017 1.00 86.31 83 PHE A O 1
ATOM 705 N N . TYR A 1 84 ? -4.622 -4.180 -8.201 1.00 85.56 84 TYR A N 1
ATOM 706 C CA . TYR A 1 84 ? -3.783 -3.956 -7.019 1.00 85.56 84 TYR A CA 1
ATOM 707 C C . TYR A 1 84 ? -4.364 -2.903 -6.075 1.00 85.56 84 TYR A C 1
ATOM 709 O O . TYR A 1 84 ? -4.437 -3.146 -4.872 1.00 85.56 84 TYR A O 1
ATOM 717 N N . ILE A 1 85 ? -4.817 -1.758 -6.597 1.00 82.44 85 ILE A N 1
ATOM 718 C CA . ILE A 1 85 ? -5.406 -0.704 -5.759 1.00 82.44 85 ILE A CA 1
ATOM 719 C C . ILE A 1 85 ? -6.698 -1.196 -5.109 1.00 82.44 85 ILE A C 1
ATOM 721 O O . ILE A 1 85 ? -6.873 -1.027 -3.904 1.00 82.44 85 ILE A O 1
ATOM 725 N N . SER A 1 86 ? -7.572 -1.859 -5.870 1.00 84.25 86 SER A N 1
ATOM 726 C CA . SER A 1 86 ? -8.828 -2.387 -5.324 1.00 84.25 86 SER A CA 1
ATOM 727 C C . SER A 1 86 ? -8.577 -3.457 -4.260 1.00 84.25 86 SER A C 1
ATOM 729 O O . SER A 1 86 ? -9.234 -3.450 -3.222 1.00 84.25 86 SER A O 1
ATOM 731 N N . GLY A 1 87 ? -7.599 -4.342 -4.477 1.00 87.31 87 GLY A N 1
ATOM 732 C CA . GLY A 1 87 ? -7.210 -5.377 -3.519 1.00 87.31 87 GLY A CA 1
ATOM 733 C C . GLY A 1 87 ? -6.643 -4.797 -2.222 1.00 87.31 87 GLY A C 1
ATOM 734 O O . GLY A 1 87 ? -7.109 -5.148 -1.140 1.00 87.31 87 GLY A O 1
ATOM 735 N N . LEU A 1 88 ? -5.700 -3.850 -2.318 1.00 87.00 88 LEU A N 1
ATOM 736 C CA . LEU A 1 88 ? -5.158 -3.147 -1.148 1.00 87.00 88 LEU A CA 1
ATOM 737 C C . LEU A 1 88 ? -6.262 -2.431 -0.364 1.00 87.00 88 LEU A C 1
ATOM 739 O O . LEU A 1 88 ? -6.315 -2.518 0.864 1.00 87.00 88 LEU A O 1
ATOM 743 N N . MET A 1 89 ? -7.176 -1.766 -1.071 1.00 84.38 89 MET A N 1
ATOM 744 C CA . MET A 1 89 ? -8.287 -1.062 -0.441 1.00 84.38 89 MET A CA 1
ATOM 745 C C . MET A 1 89 ? -9.294 -1.990 0.214 1.00 84.38 89 MET A C 1
ATOM 747 O O . MET A 1 89 ? -9.823 -1.632 1.264 1.00 84.38 89 MET A O 1
ATOM 751 N N . ALA A 1 90 ? -9.538 -3.174 -0.343 1.00 89.12 90 ALA A N 1
ATOM 752 C CA . ALA A 1 90 ? -10.393 -4.167 0.293 1.00 89.12 90 ALA A CA 1
ATOM 753 C C . ALA A 1 90 ? -9.827 -4.583 1.661 1.00 89.12 90 ALA A C 1
ATOM 755 O O . ALA A 1 90 ? -10.558 -4.562 2.650 1.00 89.12 90 ALA A O 1
ATOM 756 N N . VAL A 1 91 ? -8.518 -4.856 1.740 1.00 92.06 91 VAL A N 1
ATOM 757 C CA . VAL A 1 91 ? -7.848 -5.211 3.004 1.00 92.06 91 VAL A CA 1
ATOM 758 C C . VAL A 1 91 ? -7.908 -4.057 4.012 1.00 92.06 91 VAL A C 1
ATOM 760 O O . VAL A 1 91 ? -8.282 -4.263 5.166 1.00 92.06 91 VAL A O 1
ATOM 763 N N . ILE A 1 92 ? -7.601 -2.828 3.584 1.00 89.44 92 ILE A N 1
ATOM 764 C CA . ILE A 1 92 ? -7.650 -1.640 4.457 1.00 89.44 92 ILE A CA 1
ATOM 765 C C . ILE A 1 92 ? -9.077 -1.372 4.952 1.00 89.44 92 ILE A C 1
ATOM 767 O O . ILE A 1 92 ? -9.275 -1.049 6.123 1.00 89.44 92 ILE A O 1
ATOM 771 N N . SER A 1 93 ? -10.074 -1.515 4.078 1.00 88.62 93 SER A N 1
ATOM 772 C CA . SER A 1 93 ? -11.483 -1.310 4.429 1.00 88.62 93 SER A CA 1
ATOM 773 C C . SER A 1 93 ? -11.949 -2.327 5.463 1.00 88.62 93 SER A C 1
ATOM 775 O O . SER A 1 93 ? -12.642 -1.953 6.404 1.00 88.62 93 SER A O 1
ATOM 777 N N . GLU A 1 94 ? -11.547 -3.592 5.321 1.00 93.00 94 GLU A N 1
ATOM 778 C CA . GLU A 1 94 ? -11.857 -4.631 6.304 1.00 93.00 94 GLU A CA 1
ATOM 779 C C . GLU A 1 94 ? -11.229 -4.313 7.666 1.00 93.00 94 GLU A C 1
ATOM 781 O O . GLU A 1 94 ? -11.915 -4.335 8.685 1.00 93.00 94 GLU A O 1
ATOM 786 N N . TRP A 1 95 ? -9.963 -3.893 7.679 1.00 94.25 95 TRP A N 1
ATOM 787 C CA . TRP A 1 95 ? -9.269 -3.498 8.907 1.00 94.25 95 TRP A CA 1
ATOM 788 C C . TRP A 1 95 ? -9.899 -2.271 9.594 1.00 94.25 95 TRP A C 1
ATOM 790 O O . TRP A 1 95 ? -9.964 -2.203 10.823 1.00 94.25 95 TRP A O 1
ATOM 800 N N . LEU A 1 96 ? -10.404 -1.305 8.819 1.00 91.50 96 LEU A N 1
ATOM 801 C CA . LEU A 1 96 ? -11.079 -0.106 9.337 1.00 91.50 96 LEU A CA 1
ATOM 802 C C . LEU A 1 96 ? -12.444 -0.400 9.979 1.00 91.50 96 LEU A C 1
ATOM 804 O O . LEU A 1 96 ? -12.873 0.358 10.859 1.00 91.50 96 LEU A O 1
ATOM 808 N N . LYS A 1 97 ? -13.140 -1.474 9.572 1.00 90.50 97 LYS A N 1
ATOM 809 C CA . LYS A 1 97 ? -14.450 -1.835 10.149 1.00 90.50 97 LYS A CA 1
ATOM 810 C C . LYS A 1 97 ? -14.350 -2.057 11.656 1.00 90.50 97 LYS A C 1
ATOM 812 O O . LYS A 1 97 ? -15.190 -1.525 12.385 1.00 90.50 97 LYS A O 1
ATOM 817 N N . ASP A 1 98 ? -13.289 -2.732 12.099 1.00 90.50 98 ASP A N 1
ATOM 818 C CA . ASP A 1 98 ? -12.986 -3.015 13.510 1.00 90.50 98 ASP A CA 1
ATOM 819 C C . ASP A 1 98 ? -11.975 -2.014 14.114 1.00 90.50 98 ASP A C 1
ATOM 821 O O . ASP A 1 98 ? -11.094 -2.375 14.888 1.00 90.50 98 ASP A O 1
ATOM 825 N N . ASP A 1 99 ? -12.054 -0.738 13.713 1.00 90.62 99 ASP A N 1
ATOM 826 C CA . ASP A 1 99 ? -11.254 0.379 14.256 1.00 90.62 99 ASP A CA 1
ATOM 827 C C . ASP A 1 99 ? -9.730 0.132 14.246 1.00 90.62 99 ASP A C 1
ATOM 829 O O . ASP A 1 99 ? -9.003 0.563 15.145 1.00 90.62 99 ASP A O 1
ATOM 833 N N . CYS A 1 100 ? -9.230 -0.553 13.211 1.00 94.31 100 CYS A N 1
ATOM 834 C CA . CYS A 1 100 ? -7.822 -0.926 13.076 1.00 94.31 100 CYS A CA 1
ATOM 835 C C . CYS A 1 100 ? -7.283 -1.751 14.265 1.00 94.31 100 CYS A C 1
ATOM 837 O O . CYS A 1 100 ? -6.147 -1.528 14.714 1.00 94.31 100 CYS A O 1
ATOM 839 N N . LYS A 1 101 ? -8.088 -2.685 14.794 1.00 95.88 101 LYS A N 1
ATOM 840 C CA . LYS A 1 101 ? -7.745 -3.530 15.951 1.00 95.88 101 LYS A CA 1
ATOM 841 C C . LYS A 1 101 ? -6.442 -4.307 15.772 1.00 95.88 101 LYS A C 1
ATOM 843 O O . LYS A 1 101 ? -5.593 -4.268 16.664 1.00 95.88 101 LYS A O 1
ATOM 848 N N . ASP A 1 102 ? -6.253 -4.953 14.623 1.00 97.44 102 ASP A N 1
ATOM 849 C CA . ASP A 1 102 ? -5.017 -5.684 14.333 1.00 97.44 102 ASP A CA 1
ATOM 850 C C . ASP A 1 102 ? -3.802 -4.748 14.228 1.00 97.44 102 ASP A C 1
ATOM 852 O O . ASP A 1 102 ? -3.920 -3.537 13.988 1.00 97.44 102 ASP A O 1
ATOM 856 N N . SER A 1 103 ? -2.604 -5.297 14.436 1.00 96.00 103 SER A N 1
ATOM 857 C CA . SER A 1 103 ? -1.361 -4.541 14.269 1.00 96.00 103 SER A CA 1
ATOM 858 C C . SER A 1 103 ? -1.093 -4.237 12.795 1.00 96.00 103 SER A C 1
ATOM 860 O O . SER A 1 103 ? -1.479 -4.997 11.906 1.00 96.00 103 SER A O 1
ATOM 862 N N . ALA A 1 104 ? -0.378 -3.141 12.525 1.00 95.19 104 ALA A N 1
ATOM 863 C CA . ALA A 1 104 ? 0.061 -2.835 11.166 1.00 95.19 104 ALA A CA 1
ATOM 864 C C . ALA A 1 104 ? 0.928 -3.976 10.603 1.00 95.19 104 ALA A C 1
ATOM 866 O O . ALA A 1 104 ? 0.806 -4.314 9.434 1.00 95.19 104 ALA A O 1
ATOM 867 N N . GLU A 1 105 ? 1.746 -4.623 11.438 1.00 95.38 105 GLU A N 1
ATOM 868 C CA . GLU A 1 105 ? 2.550 -5.791 11.068 1.00 95.38 105 GLU A CA 1
ATOM 869 C C . GLU A 1 105 ? 1.699 -6.961 10.562 1.00 95.38 105 GLU A C 1
ATOM 871 O O . GLU A 1 105 ? 2.052 -7.578 9.555 1.00 95.38 105 GLU A O 1
ATOM 876 N N . HIS A 1 106 ? 0.574 -7.251 11.222 1.00 96.31 106 HIS A N 1
ATOM 877 C CA . HIS A 1 106 ? -0.338 -8.299 10.772 1.00 96.31 106 HIS A CA 1
ATOM 878 C C . HIS A 1 106 ? -0.934 -7.955 9.403 1.00 96.31 106 HIS A C 1
ATOM 880 O O . HIS A 1 106 ? -0.886 -8.769 8.483 1.00 96.31 106 HIS A O 1
ATOM 886 N N . ILE A 1 107 ? -1.401 -6.717 9.230 1.00 96.38 107 ILE A N 1
ATOM 887 C CA . ILE A 1 107 ? -1.980 -6.254 7.963 1.00 96.38 107 ILE A CA 1
ATOM 888 C C . ILE A 1 107 ? -0.950 -6.238 6.828 1.00 96.38 107 ILE A C 1
ATOM 890 O O . ILE A 1 107 ? -1.281 -6.593 5.699 1.00 96.38 107 ILE A O 1
ATOM 894 N N . ILE A 1 108 ? 0.314 -5.911 7.112 1.00 94.44 108 ILE A N 1
ATOM 895 C CA . ILE A 1 108 ? 1.411 -6.040 6.139 1.00 94.44 108 ILE A CA 1
ATOM 896 C C . ILE A 1 108 ? 1.555 -7.493 5.686 1.00 94.44 108 ILE A C 1
ATOM 898 O O . ILE A 1 108 ? 1.747 -7.727 4.493 1.00 94.44 108 ILE A O 1
ATOM 902 N N . SER A 1 109 ? 1.464 -8.460 6.605 1.00 94.25 109 SER A N 1
ATOM 903 C CA . SER A 1 109 ? 1.503 -9.882 6.245 1.00 94.25 109 SER A CA 1
ATOM 904 C C . SER A 1 109 ? 0.348 -10.241 5.316 1.00 94.25 109 SER A C 1
ATOM 906 O O . SER A 1 109 ? 0.596 -10.762 4.235 1.00 94.25 109 SER A O 1
ATOM 908 N N . VAL A 1 110 ? -0.885 -9.867 5.674 1.00 94.62 110 VAL A N 1
ATOM 909 C CA . VAL A 1 110 ? -2.080 -10.139 4.857 1.00 94.62 110 VAL A CA 1
ATOM 910 C C . VAL A 1 110 ? -1.942 -9.547 3.453 1.00 94.62 110 VAL A C 1
ATOM 912 O O . VAL A 1 110 ? -2.152 -10.244 2.465 1.00 94.62 110 VAL A O 1
ATOM 915 N N . ILE A 1 111 ? -1.528 -8.280 3.340 1.00 92.69 111 ILE A N 1
ATOM 916 C CA . ILE A 1 111 ? -1.301 -7.624 2.044 1.00 92.69 111 ILE A CA 1
ATOM 917 C C . ILE A 1 111 ? -0.266 -8.394 1.213 1.00 92.69 111 ILE A C 1
ATOM 919 O O . ILE A 1 111 ? -0.456 -8.584 0.012 1.00 92.69 111 ILE A O 1
ATOM 923 N N . ARG A 1 112 ? 0.830 -8.838 1.836 1.00 88.81 112 ARG A N 1
ATOM 924 C CA . ARG A 1 112 ? 1.878 -9.603 1.152 1.00 88.81 112 ARG A CA 1
ATOM 925 C C . ARG A 1 112 ? 1.402 -10.984 0.713 1.00 88.81 112 ARG A C 1
ATOM 927 O O . ARG A 1 112 ? 1.813 -11.415 -0.356 1.00 88.81 112 ARG A O 1
ATOM 934 N N . ASP A 1 113 ? 0.540 -11.634 1.487 1.00 89.38 113 ASP A N 1
ATOM 935 C CA . ASP A 1 113 ? -0.039 -12.935 1.141 1.00 89.38 113 ASP A CA 1
ATOM 936 C C . ASP A 1 113 ? -1.042 -12.821 -0.023 1.00 89.38 113 ASP A C 1
ATOM 938 O O . ASP A 1 113 ? -1.186 -13.752 -0.816 1.00 89.38 113 ASP A O 1
ATOM 942 N N . CYS A 1 114 ? -1.700 -11.665 -0.182 1.00 86.62 114 CYS A N 1
ATOM 943 C CA . CYS A 1 114 ? -2.576 -11.382 -1.324 1.00 86.62 114 CYS A CA 1
ATOM 944 C C . CYS A 1 114 ? -1.817 -11.092 -2.628 1.00 86.62 114 CYS A C 1
ATOM 946 O O . CYS A 1 114 ? -2.366 -11.272 -3.718 1.00 86.62 114 CYS A O 1
ATOM 948 N N . VAL A 1 115 ? -0.581 -10.600 -2.541 1.00 80.56 115 VAL A N 1
ATOM 949 C CA . VAL A 1 115 ? 0.225 -10.262 -3.714 1.00 80.56 115 VAL A CA 1
ATOM 950 C C . VAL A 1 115 ? 1.070 -11.468 -4.097 1.00 80.56 115 VAL A C 1
ATOM 952 O O . VAL A 1 115 ? 2.066 -11.787 -3.454 1.00 80.56 115 VAL A O 1
ATOM 955 N N . ILE A 1 116 ? 0.688 -12.123 -5.194 1.00 63.44 116 ILE A N 1
ATOM 956 C CA . ILE A 1 116 ? 1.530 -13.136 -5.831 1.00 63.44 116 ILE A CA 1
ATOM 957 C C . ILE A 1 116 ? 2.847 -12.446 -6.202 1.00 63.44 116 ILE A C 1
ATOM 959 O O . ILE A 1 116 ? 2.844 -11.486 -6.978 1.00 63.44 116 ILE A O 1
ATOM 963 N N . LYS A 1 117 ? 3.961 -12.900 -5.614 1.00 54.72 117 LYS A N 1
ATOM 964 C CA . LYS A 1 117 ? 5.290 -12.474 -6.061 1.00 54.72 117 LYS A CA 1
ATOM 965 C C . LYS A 1 117 ? 5.414 -12.826 -7.551 1.00 54.72 117 LYS A C 1
ATOM 967 O O . LYS A 1 117 ? 5.142 -13.984 -7.874 1.00 54.72 117 LYS A O 1
ATOM 972 N N . PRO A 1 118 ? 5.754 -11.869 -8.432 1.00 49.62 118 PRO A N 1
ATOM 973 C CA . PRO A 1 118 ? 6.076 -12.193 -9.817 1.00 49.62 118 PRO A CA 1
ATOM 974 C C . PRO A 1 118 ? 7.260 -13.163 -9.905 1.00 49.62 118 PRO A C 1
ATOM 976 O O . PRO A 1 118 ? 8.109 -13.153 -8.980 1.00 49.62 118 PRO A O 1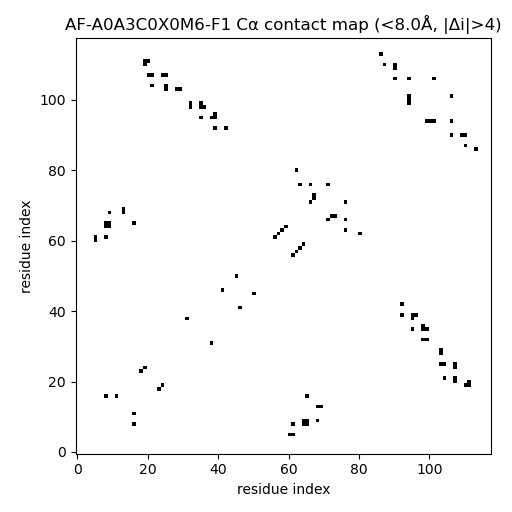
#

Secondary structure (DSSP, 8-state):
-HHHHHHTTTTS-GGGG---SHHHHHHHHHHHHHTHHHHHHHHHHHTTHHHHHHTHHHIIIIIHHHHHHTT--HHHHHHHHHHHHHHHHHHHHHHHHTTT-S-HHHHHHHHHHHS---

Solvent-accessible surface area (backbone atoms only — not comparable to full-atom values): 6984 Å² total; per-residue (Å²): 106,72,68,61,50,61,73,36,63,88,76,56,63,72,78,81,64,59,67,89,37,67,84,58,44,45,62,53,45,48,51,46,58,74,44,36,73,61,49,45,58,44,49,78,72,40,61,68,70,60,46,60,61,70,41,44,63,48,38,66,71,46,48,50,55,46,37,50,76,71,69,49,53,76,88,49,46,65,57,54,50,52,49,53,54,52,52,55,48,52,55,51,53,58,42,44,74,61,74,44,71,67,53,57,70,56,52,50,48,54,56,46,72,71,48,77,80,129

Mean predicted aligned error: 5.64 Å

Radius of gyration: 14.86 Å; Cα contacts (8 Å, |Δi|>4): 62; chains: 1; bounding box: 37×26×39 Å

Sequence (118 aa):
NTADFLNGIHSRPLEELYLVTPEYLKPYLNYIKEHRRVFKTTVEQAGVLKMNEAYSDLNKYVFSPIMERFNVKPENRRYIMSFYISGLMAVISEWLKDDCKDSAEHIISVIRDCVIKP

pLDDT: mean 84.56, std 11.18, range [49.62, 97.44]

Foldseek 3Di:
DVVVVLVCLQPDDLVSLDQLDCVNQVVVLVVCLVVLVVVLVCCVPPVPPVVCVVCPVVVVRRQVSSCVVVVNDPVCSVVVVVVLSVLLSVLSNVCSVVSNPDHSVVSSVVSVVPDDDD

Nearest PDB structures (foldseek):
  7wg5-assembly1_g  TM=2.855E-01  e=6.677E+00  Arabidopsis thaliana
  8hkc-assembly1_E  TM=2.727E-01  e=8.204E+00  Escherichia coli K-12
  6az6-assembly1_B  TM=2.452E-01  e=9.094E+00  Streptococcus agalactiae